Protein AF-A0AAD4YSM2-F1 (afdb_monomer)

Secondary structure (DSSP, 8-state):
-EEEEETTEEEEE----TT-BHHHHHS-TTTGGGS-HHHHHHHHHHHHHHHHTS-TT----GGGEEE-TTS-EEE-HHHHHHHHHHHHHHHTT-------

Foldseek 3Di:
DDWDDDPPDTDDDDDDQVQAFQCCQVVDPVNVVVCDPVLVVQQVVVVVVVVVVDDPPDDQDSNQWTAHPVRHTDGRVVVVVVVVVVVVVVVVVPDDDDDD

InterPro domains:
  IPR000719 Protein kinase domain [PS50011] (1-100)
  IPR001245 Serine-threonine/tyrosine-protein kinase, catalytic domain [PF07714] (2-93)
  IPR011009 Protein kinase-like domain superfamily [SSF56112] (2-99)

Structure (mmCIF, N/CA/C/O backbone):
data_AF-A0AAD4YSM2-F1
#
_entry.id   AF-A0AAD4YSM2-F1
#
loop_
_atom_site.group_PDB
_atom_site.id
_atom_site.type_symbol
_atom_site.label_atom_id
_atom_site.label_alt_id
_atom_site.label_comp_id
_atom_site.label_asym_id
_atom_site.label_entity_id
_atom_site.label_seq_id
_atom_site.pdbx_PDB_ins_code
_atom_site.Cartn_x
_atom_site.Cartn_y
_atom_site.Cartn_z
_atom_site.occupancy
_atom_site.B_iso_or_equiv
_atom_site.auth_seq_id
_atom_site.auth_comp_id
_atom_site.auth_asym_id
_atom_site.auth_atom_id
_atom_site.pdbx_PDB_model_num
ATOM 1 N N . MET A 1 1 ? -3.966 -1.184 19.422 1.00 55.00 1 MET A N 1
ATOM 2 C CA . MET A 1 1 ? -4.659 0.107 19.214 1.00 55.00 1 MET A CA 1
ATOM 3 C C . MET A 1 1 ? -4.732 0.827 20.542 1.00 55.00 1 MET A C 1
ATOM 5 O O . MET A 1 1 ? -5.006 0.181 21.544 1.00 55.00 1 MET A O 1
ATOM 9 N N . GLY A 1 2 ? -4.475 2.132 20.545 1.00 54.25 2 GLY A N 1
ATOM 10 C CA . GLY A 1 2 ? -4.647 2.988 21.715 1.00 54.25 2 GLY A CA 1
ATOM 11 C C . GLY A 1 2 ? -5.187 4.339 21.267 1.00 54.25 2 GLY A C 1
ATOM 12 O O . GLY A 1 2 ? -4.719 4.885 20.270 1.00 54.25 2 GLY A O 1
ATOM 13 N N . CYS A 1 3 ? -6.190 4.849 21.975 1.00 51.06 3 CYS A N 1
ATOM 14 C CA . CYS A 1 3 ? -6.741 6.184 21.768 1.00 51.06 3 CYS A CA 1
ATOM 15 C C . CYS A 1 3 ? -6.472 6.994 23.036 1.00 51.06 3 CYS A C 1
ATOM 17 O O . CYS A 1 3 ? -6.778 6.530 24.136 1.00 51.06 3 CYS A O 1
ATOM 19 N N . ARG A 1 4 ? -5.885 8.186 22.896 1.00 47.06 4 ARG A N 1
ATOM 20 C CA . ARG A 1 4 ? -5.786 9.160 23.987 1.00 47.06 4 ARG A CA 1
ATOM 21 C C . ARG A 1 4 ? -6.599 10.382 23.584 1.00 47.06 4 ARG A C 1
ATOM 23 O O . ARG A 1 4 ? -6.324 10.994 22.556 1.00 47.06 4 ARG A O 1
ATOM 30 N N . VAL A 1 5 ? -7.574 10.723 24.418 1.00 56.25 5 VAL A N 1
ATOM 31 C CA . VAL A 1 5 ? -8.370 11.944 24.297 1.00 56.25 5 VAL A CA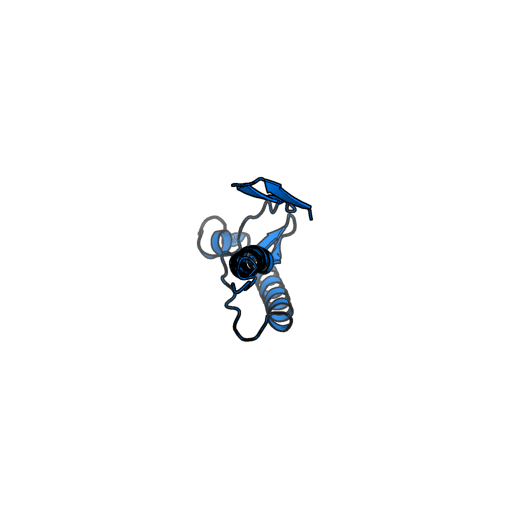 1
ATOM 32 C C . VAL A 1 5 ? -7.887 12.889 25.394 1.00 56.25 5 VAL A C 1
ATOM 34 O O . VAL A 1 5 ? -8.099 12.618 26.574 1.00 56.25 5 VAL A O 1
ATOM 37 N N . LYS A 1 6 ? -7.164 13.946 25.019 1.00 50.94 6 LYS A N 1
ATOM 38 C CA . LYS A 1 6 ? -6.988 15.141 25.860 1.00 50.94 6 LYS A CA 1
ATOM 39 C C . LYS A 1 6 ? -7.911 16.224 25.308 1.00 50.94 6 LYS A C 1
ATOM 41 O O . LYS A 1 6 ? -8.234 16.170 24.128 1.00 50.94 6 LYS A O 1
ATOM 46 N N . GLU A 1 7 ? -8.338 17.154 26.156 1.00 61.44 7 GLU A N 1
ATOM 47 C CA . GLU A 1 7 ? -9.498 18.043 25.953 1.00 61.44 7 GLU A CA 1
ATOM 48 C C . GLU A 1 7 ? -9.539 18.872 24.650 1.00 61.44 7 GLU A C 1
ATOM 50 O O . GLU A 1 7 ? -10.608 19.371 24.339 1.00 61.44 7 GLU A O 1
ATOM 55 N N . ASP A 1 8 ? -8.481 18.912 23.831 1.00 60.94 8 ASP A N 1
ATOM 56 C CA . ASP A 1 8 ? -8.510 19.487 22.470 1.00 60.94 8 ASP A CA 1
ATOM 57 C C . ASP A 1 8 ? -7.733 18.683 21.401 1.00 60.94 8 ASP A C 1
ATOM 59 O O . ASP A 1 8 ? -7.671 19.075 20.237 1.00 60.94 8 ASP A O 1
ATOM 63 N N . GLU A 1 9 ? -7.163 17.519 21.741 1.00 59.00 9 GLU A N 1
ATOM 64 C CA . GLU A 1 9 ? -6.363 16.719 20.805 1.00 59.00 9 GLU A CA 1
ATOM 65 C C . GLU A 1 9 ? -6.726 15.234 20.871 1.00 59.00 9 GLU A C 1
ATOM 67 O O . GLU A 1 9 ? -6.626 14.566 21.910 1.00 59.00 9 GLU A O 1
ATOM 72 N N . LYS A 1 10 ? -7.121 14.694 19.713 1.00 61.12 10 LYS A N 1
ATOM 73 C CA . LYS A 1 10 ? -7.365 13.265 19.515 1.00 61.12 10 LYS A CA 1
ATOM 74 C C . LYS A 1 10 ? -6.181 12.663 18.778 1.00 61.12 10 LYS A C 1
ATOM 76 O O . LYS A 1 10 ? -5.996 12.895 17.587 1.00 61.12 10 LYS A O 1
ATOM 81 N N . LEU A 1 11 ? -5.392 11.879 19.503 1.00 65.81 11 LEU A N 1
ATOM 82 C CA . LEU A 1 11 ? -4.251 11.152 18.956 1.00 65.81 11 LEU A CA 1
ATOM 83 C C . LEU A 1 11 ? -4.627 9.699 18.701 1.00 65.81 11 LEU A C 1
ATOM 85 O O . LEU A 1 11 ? -5.241 9.032 19.540 1.00 65.81 11 LEU A O 1
ATOM 89 N N . LEU A 1 12 ? -4.208 9.212 17.539 1.00 70.94 12 LEU A N 1
ATOM 90 C CA . LEU A 1 12 ? -4.563 7.904 17.035 1.00 70.94 12 LEU A CA 1
ATOM 91 C C . LEU A 1 12 ? -3.305 7.107 16.707 1.00 70.94 12 LEU A C 1
ATOM 93 O O . LEU A 1 12 ? -2.544 7.474 15.816 1.00 70.94 12 LEU A O 1
ATOM 97 N N . ILE A 1 13 ? -3.078 6.035 17.465 1.00 75.88 13 ILE A N 1
ATOM 98 C CA . ILE A 1 13 ? -1.848 5.245 17.376 1.00 75.88 13 ILE A CA 1
ATOM 99 C C . ILE A 1 13 ? -2.108 3.984 16.550 1.00 75.88 13 ILE A C 1
ATOM 101 O O . ILE A 1 13 ? -2.887 3.113 16.961 1.00 75.88 13 ILE A O 1
ATOM 105 N N . TYR A 1 14 ? -1.396 3.871 15.426 1.00 73.62 14 TYR A N 1
ATOM 106 C CA . TYR A 1 14 ? -1.407 2.705 14.545 1.00 73.62 14 TYR A CA 1
ATOM 107 C C . TYR A 1 14 ? -0.035 2.116 14.298 1.00 73.62 14 TYR A C 1
ATOM 109 O O . TYR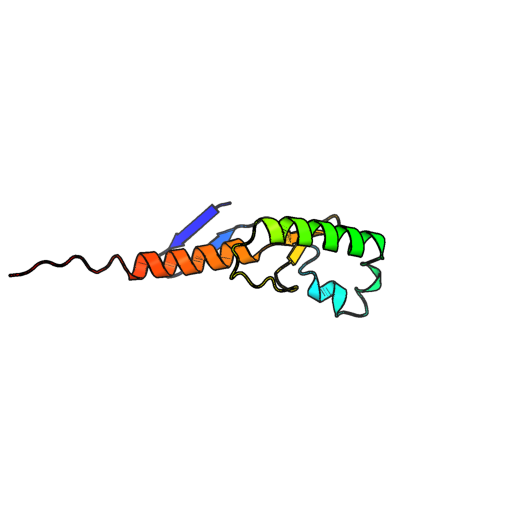 A 1 14 ? 0.995 2.760 14.477 1.00 73.62 14 TYR A O 1
ATOM 117 N N . GLU A 1 15 ? -0.078 0.871 13.835 1.00 80.19 15 GLU A N 1
ATOM 118 C CA . GLU A 1 15 ? 1.012 0.248 13.105 1.00 80.19 15 GLU A CA 1
ATOM 119 C C . GLU A 1 15 ? 1.451 1.153 11.952 1.00 80.19 15 GLU A C 1
ATOM 121 O O . GLU A 1 15 ? 0.627 1.651 11.178 1.00 80.19 15 GLU A O 1
ATOM 126 N N . PHE A 1 16 ? 2.757 1.368 11.870 1.00 83.12 16 PHE A N 1
ATOM 127 C CA . PHE A 1 16 ? 3.365 2.138 10.804 1.00 83.12 16 PHE A CA 1
ATOM 128 C C . PHE A 1 16 ? 3.312 1.354 9.488 1.00 83.12 16 PHE A C 1
ATOM 130 O O . PHE A 1 16 ? 3.651 0.177 9.454 1.00 83.12 16 PHE A O 1
ATOM 137 N N . MET A 1 17 ? 2.905 2.025 8.409 1.00 89.62 17 MET A N 1
ATOM 138 C CA . MET A 1 17 ? 2.796 1.448 7.065 1.00 89.62 17 MET A CA 1
ATOM 139 C C . MET A 1 17 ? 3.907 2.032 6.184 1.00 89.62 17 MET A C 1
ATOM 141 O O . MET A 1 17 ? 3.737 3.133 5.646 1.00 89.62 17 MET A O 1
ATOM 145 N N . PRO A 1 18 ? 5.061 1.353 6.044 1.00 90.00 18 PRO A N 1
ATOM 146 C CA . PRO A 1 18 ? 6.238 1.934 5.397 1.00 90.00 18 PRO A CA 1
ATOM 147 C C . PRO A 1 18 ? 6.039 2.172 3.901 1.00 90.00 18 PRO A C 1
ATOM 149 O O . PRO A 1 18 ? 6.604 3.117 3.350 1.00 90.00 18 PRO A O 1
ATOM 152 N N . ASN A 1 19 ? 5.194 1.369 3.248 1.00 91.38 19 ASN A N 1
ATOM 153 C CA . ASN A 1 19 ? 4.958 1.469 1.811 1.00 91.38 19 ASN A CA 1
ATOM 154 C C . ASN A 1 19 ? 3.903 2.519 1.434 1.00 91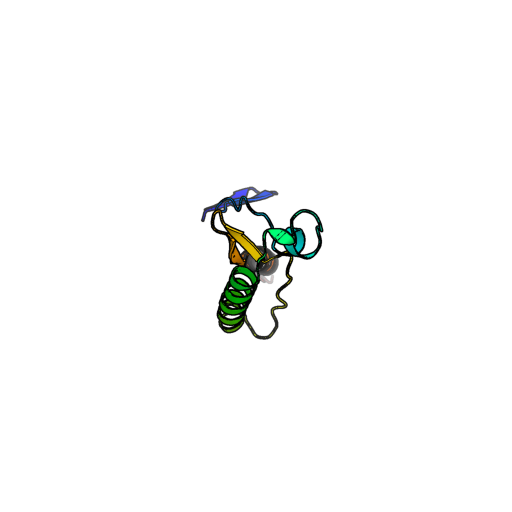.38 19 ASN A C 1
ATOM 156 O O . ASN A 1 19 ? 3.681 2.736 0.243 1.00 91.38 19 ASN A O 1
ATOM 160 N N . ARG A 1 20 ? 3.359 3.268 2.406 1.00 89.38 20 ARG A N 1
ATOM 161 C CA . ARG A 1 20 ? 2.387 4.360 2.197 1.00 89.38 20 ARG A CA 1
ATOM 162 C C . ARG A 1 20 ? 1.093 3.865 1.535 1.00 89.38 20 ARG A C 1
ATOM 164 O O . ARG A 1 20 ? 0.778 2.679 1.569 1.00 89.38 20 ARG A O 1
ATOM 171 N N . SER A 1 21 ? 0.295 4.786 1.010 1.00 91.50 21 SER A N 1
ATOM 172 C CA . SER A 1 21 ? -0.997 4.510 0.389 1.00 91.50 21 SER A CA 1
ATOM 173 C C . SER A 1 21 ? -0.868 3.980 -1.041 1.00 91.50 21 SER A C 1
ATOM 175 O O . SER A 1 21 ? 0.087 4.279 -1.757 1.00 91.50 21 SER A O 1
ATOM 177 N N . LEU A 1 22 ? -1.846 3.194 -1.482 1.00 90.94 22 LEU A N 1
ATOM 178 C CA . LEU A 1 22 ? -1.858 2.543 -2.792 1.00 90.94 22 LEU A CA 1
ATOM 179 C C . LEU A 1 22 ? -1.825 3.540 -3.963 1.00 90.94 22 LEU A C 1
ATOM 181 O O . LEU A 1 22 ? -1.233 3.261 -5.004 1.00 90.94 22 LEU A O 1
ATOM 185 N N . ASP A 1 23 ? -2.424 4.716 -3.798 1.00 91.81 23 ASP A N 1
ATOM 186 C CA . ASP A 1 23 ? -2.420 5.789 -4.797 1.00 91.81 23 ASP A CA 1
ATOM 187 C C . ASP A 1 23 ? -0.995 6.271 -5.122 1.00 91.81 23 ASP A C 1
ATOM 189 O O . ASP A 1 23 ? -0.677 6.487 -6.291 1.00 91.81 23 ASP A O 1
ATOM 193 N N . THR A 1 24 ? -0.102 6.315 -4.127 1.00 92.12 24 THR A N 1
ATOM 194 C CA . THR A 1 24 ? 1.312 6.667 -4.327 1.00 92.12 24 THR A CA 1
ATOM 195 C C . THR A 1 24 ? 2.051 5.677 -5.216 1.00 92.12 24 THR A C 1
ATOM 197 O O . THR A 1 24 ? 3.038 6.046 -5.832 1.00 92.12 24 THR A O 1
ATOM 200 N N . HIS A 1 25 ? 1.584 4.434 -5.311 1.00 92.06 25 HIS A N 1
ATOM 201 C CA . HIS A 1 25 ? 2.160 3.427 -6.203 1.00 92.06 25 HIS A CA 1
ATOM 202 C C . HIS A 1 25 ? 1.454 3.363 -7.554 1.00 92.06 25 HIS A C 1
ATOM 204 O O . HIS A 1 25 ? 2.034 2.937 -8.547 1.00 92.06 25 HIS A O 1
ATOM 210 N N . LEU A 1 26 ? 0.183 3.756 -7.618 1.00 89.69 26 LEU A N 1
ATOM 211 C CA . LEU A 1 26 ? -0.578 3.739 -8.864 1.00 89.69 26 LEU A CA 1
ATOM 212 C C . LEU A 1 26 ? -0.290 4.956 -9.743 1.00 89.69 26 LEU A C 1
ATOM 214 O O . LEU A 1 26 ? -0.252 4.810 -10.968 1.00 89.69 26 LEU A O 1
ATOM 218 N N . PHE A 1 27 ? -0.099 6.126 -9.131 1.00 90.06 27 PHE A N 1
ATOM 219 C CA . PHE A 1 27 ? 0.017 7.398 -9.843 1.00 90.06 27 PHE A CA 1
ATOM 220 C C . PHE A 1 27 ? 1.448 7.923 -9.963 1.00 90.06 27 PHE A C 1
ATOM 222 O O . PHE A 1 27 ? 1.690 8.753 -10.834 1.00 90.06 27 PHE A O 1
ATOM 229 N N . ASP A 1 28 ? 2.394 7.430 -9.160 1.00 92.06 28 ASP A N 1
ATOM 230 C CA . ASP A 1 28 ? 3.815 7.756 -9.315 1.00 92.06 28 ASP A CA 1
ATOM 231 C C . ASP A 1 28 ? 4.463 6.832 -10.365 1.00 92.06 28 ASP A C 1
ATOM 233 O O . ASP A 1 28 ? 4.570 5.622 -10.133 1.00 92.06 28 ASP A O 1
ATOM 237 N N . PRO A 1 29 ? 4.927 7.357 -11.516 1.00 90.69 29 PRO A N 1
ATOM 238 C CA . PRO A 1 29 ? 5.584 6.552 -12.541 1.00 90.69 29 PRO A CA 1
ATOM 239 C C . PRO A 1 29 ? 6.836 5.820 -12.047 1.00 90.69 29 PRO A C 1
ATOM 241 O O . PRO A 1 29 ? 7.133 4.747 -12.569 1.00 90.69 29 PRO A O 1
ATOM 244 N N . ALA A 1 30 ? 7.553 6.366 -11.058 1.00 93.38 30 ALA A N 1
ATOM 245 C CA . ALA A 1 30 ? 8.763 5.752 -10.517 1.00 93.38 30 ALA A CA 1
ATOM 246 C C . ALA A 1 30 ? 8.451 4.524 -9.649 1.00 93.38 30 ALA A C 1
ATOM 248 O O . ALA A 1 30 ? 9.230 3.574 -9.627 1.00 93.38 30 ALA A O 1
ATOM 249 N N . ARG A 1 31 ? 7.294 4.522 -8.978 1.00 89.44 31 ARG A N 1
ATOM 250 C CA . ARG A 1 31 ? 6.874 3.460 -8.044 1.00 89.44 31 ARG A CA 1
ATOM 251 C C . ARG A 1 31 ? 5.908 2.464 -8.670 1.00 89.44 31 ARG A C 1
ATOM 253 O O . ARG A 1 31 ? 5.803 1.326 -8.229 1.00 89.44 31 ARG A O 1
ATOM 260 N N . ARG A 1 32 ? 5.244 2.839 -9.764 1.00 88.56 32 ARG A N 1
ATOM 261 C CA . ARG A 1 32 ? 4.345 1.964 -10.532 1.00 88.56 32 ARG A CA 1
ATOM 262 C C . ARG A 1 32 ? 4.933 0.595 -10.916 1.00 88.56 32 ARG A C 1
ATOM 264 O O . ARG A 1 32 ? 4.149 -0.361 -10.914 1.00 88.56 32 ARG A O 1
ATOM 271 N N 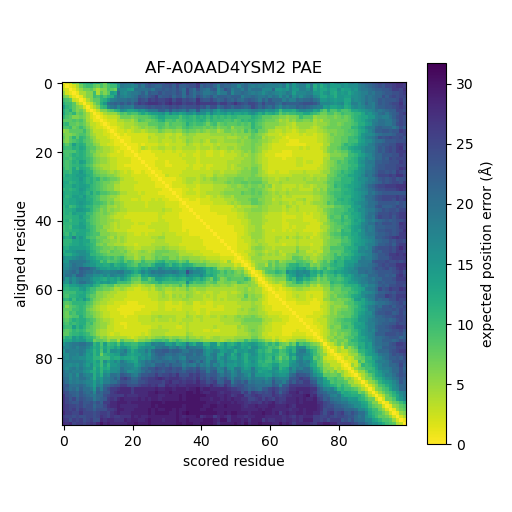. PRO A 1 33 ? 6.241 0.453 -11.223 1.00 90.44 33 PRO A N 1
ATOM 272 C CA . PRO A 1 33 ? 6.868 -0.848 -11.462 1.00 90.44 33 PRO A CA 1
ATOM 273 C C . PRO A 1 33 ? 6.901 -1.769 -10.232 1.00 90.44 33 PRO A C 1
ATOM 275 O O . PRO A 1 33 ? 6.950 -2.983 -10.399 1.00 90.44 33 PRO A O 1
ATOM 278 N N . GLU A 1 34 ? 6.823 -1.229 -9.010 1.00 89.19 34 GLU A N 1
ATOM 279 C CA . GLU A 1 34 ? 6.750 -2.016 -7.767 1.00 89.19 34 GLU A CA 1
ATOM 280 C C . GLU A 1 34 ? 5.417 -2.778 -7.649 1.00 89.19 34 GLU A C 1
ATOM 282 O O . GLU A 1 34 ? 5.315 -3.762 -6.914 1.00 89.19 34 GLU A O 1
ATOM 287 N N . LEU A 1 35 ? 4.391 -2.356 -8.394 1.00 89.56 35 LEU A N 1
ATOM 288 C CA . LEU A 1 35 ? 3.112 -3.047 -8.525 1.00 89.56 35 LEU A CA 1
ATOM 289 C C . LEU A 1 35 ? 3.090 -3.899 -9.794 1.00 89.56 35 LEU A C 1
ATOM 291 O O . LEU A 1 35 ? 2.447 -3.537 -10.791 1.00 89.56 35 LEU A O 1
ATOM 295 N N . ASP A 1 36 ? 3.750 -5.053 -9.740 1.00 90.25 36 ASP A N 1
ATOM 296 C CA . ASP A 1 36 ? 3.566 -6.096 -10.745 1.00 90.25 36 ASP A CA 1
ATOM 297 C C . ASP A 1 36 ? 2.112 -6.609 -10.772 1.00 90.25 36 ASP A C 1
ATOM 299 O O . ASP A 1 36 ? 1.274 -6.297 -9.915 1.00 90.25 36 ASP A O 1
ATOM 303 N N . TRP A 1 37 ? 1.780 -7.387 -11.800 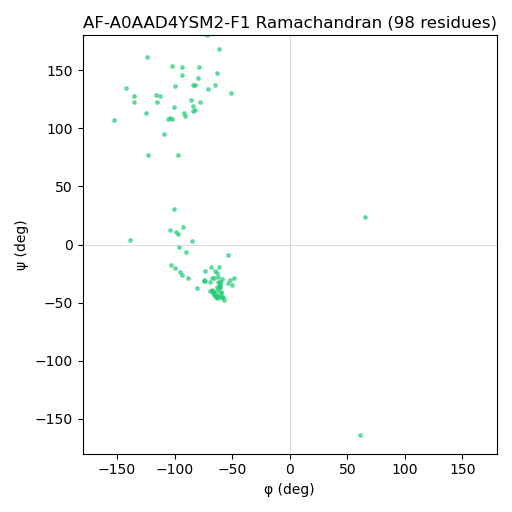1.00 91.69 37 TRP A N 1
ATOM 304 C CA . TRP A 1 37 ? 0.423 -7.898 -11.968 1.00 91.69 37 TRP A CA 1
ATOM 305 C C . TRP A 1 37 ? -0.033 -8.803 -10.814 1.00 91.69 37 TRP A C 1
ATOM 307 O O . TRP A 1 37 ? -1.189 -8.721 -10.400 1.00 91.69 37 TRP A O 1
ATOM 317 N N . GLY A 1 38 ? 0.864 -9.622 -10.258 1.00 92.94 38 GLY A N 1
ATOM 318 C CA . GLY A 1 38 ? 0.547 -10.505 -9.135 1.00 92.94 38 GLY A CA 1
ATOM 319 C C . GLY A 1 38 ? 0.170 -9.715 -7.883 1.00 92.94 38 GLY A C 1
ATOM 320 O O . GLY A 1 38 ? -0.852 -9.990 -7.254 1.00 92.94 38 GLY A O 1
ATOM 321 N N . ARG A 1 39 ? 0.930 -8.661 -7.571 1.00 90.38 39 ARG A N 1
ATOM 322 C CA . ARG A 1 39 ? 0.636 -7.728 -6.475 1.00 90.38 39 ARG A CA 1
ATOM 323 C C . ARG A 1 39 ? -0.683 -7.003 -6.695 1.00 90.38 39 ARG A C 1
ATOM 325 O O . ARG A 1 39 ? -1.497 -6.947 -5.779 1.00 90.38 39 ARG A O 1
ATOM 332 N N . ARG A 1 40 ? -0.944 -6.507 -7.909 1.00 91.69 40 ARG A N 1
ATOM 333 C CA . ARG A 1 40 ? -2.232 -5.871 -8.250 1.00 91.69 40 ARG A CA 1
ATOM 334 C C . ARG A 1 40 ? -3.402 -6.823 -8.037 1.00 91.69 40 ARG A C 1
ATOM 336 O O . ARG A 1 40 ? -4.400 -6.428 -7.443 1.00 91.69 40 ARG A O 1
ATOM 343 N N . PHE A 1 41 ? -3.271 -8.068 -8.485 1.00 91.62 41 PHE A N 1
ATOM 344 C CA . PHE A 1 41 ? -4.307 -9.078 -8.313 1.00 91.62 41 PHE A CA 1
ATOM 345 C C . PHE A 1 41 ? -4.564 -9.379 -6.834 1.00 91.62 41 PHE A C 1
ATOM 347 O O . PHE A 1 41 ? -5.714 -9.347 -6.398 1.00 91.62 41 PHE A O 1
ATOM 354 N N . ASN A 1 42 ? -3.504 -9.568 -6.043 1.00 89.81 42 ASN A N 1
ATOM 355 C CA . ASN A 1 42 ? -3.626 -9.734 -4.596 1.00 89.81 42 ASN A CA 1
ATOM 356 C C . ASN A 1 42 ? -4.345 -8.536 -3.971 1.00 89.81 42 ASN A C 1
ATOM 358 O O . ASN A 1 42 ? -5.301 -8.721 -3.220 1.00 89.81 42 ASN A O 1
ATOM 362 N N . ILE A 1 43 ? -3.950 -7.311 -4.327 1.00 88.81 43 ILE A N 1
ATOM 363 C CA . ILE A 1 43 ? -4.578 -6.095 -3.808 1.00 88.81 43 ILE A CA 1
ATOM 364 C C . ILE A 1 43 ? -6.079 -6.070 -4.115 1.00 88.81 43 ILE A C 1
ATOM 366 O O . ILE A 1 43 ? -6.878 -5.815 -3.217 1.00 88.81 43 ILE A O 1
ATOM 370 N N . ILE A 1 44 ? -6.475 -6.405 -5.345 1.00 89.81 44 ILE A N 1
ATOM 371 C CA . ILE A 1 44 ? -7.885 -6.496 -5.745 1.00 89.81 44 ILE A CA 1
ATOM 372 C C . ILE A 1 44 ? -8.632 -7.533 -4.897 1.00 89.81 44 ILE A C 1
ATOM 374 O O . ILE A 1 44 ? -9.725 -7.243 -4.414 1.00 89.81 44 ILE A O 1
ATOM 378 N N . GLN A 1 45 ? -8.053 -8.716 -4.671 1.00 89.00 45 GLN A N 1
ATOM 379 C CA . GLN A 1 45 ? -8.686 -9.753 -3.850 1.00 89.00 45 GLN A CA 1
ATOM 380 C C . GLN A 1 45 ? -8.894 -9.303 -2.401 1.00 89.00 45 GLN A C 1
ATOM 382 O O . GLN A 1 45 ? -9.970 -9.509 -1.838 1.00 89.00 45 GLN A O 1
ATOM 387 N N . TRP A 1 46 ? -7.889 -8.673 -1.795 1.00 84.25 46 TRP A N 1
ATOM 388 C CA . TRP A 1 46 ? -7.987 -8.145 -0.434 1.00 84.25 46 TRP A CA 1
ATOM 389 C C . TRP A 1 46 ? -9.004 -7.008 -0.325 1.00 84.25 46 TRP A C 1
ATOM 391 O O . TRP A 1 46 ? -9.795 -6.994 0.616 1.00 84.25 46 TRP A O 1
ATOM 401 N N . VAL A 1 47 ? -9.037 -6.092 -1.297 1.00 84.19 47 VAL A N 1
ATOM 402 C CA . VAL A 1 47 ? -10.023 -5.004 -1.343 1.00 84.19 47 VAL A CA 1
ATOM 403 C C . VAL A 1 47 ? -11.435 -5.555 -1.508 1.00 84.19 47 VAL A C 1
ATOM 405 O O . VAL A 1 47 ? -12.321 -5.152 -0.765 1.00 84.19 47 V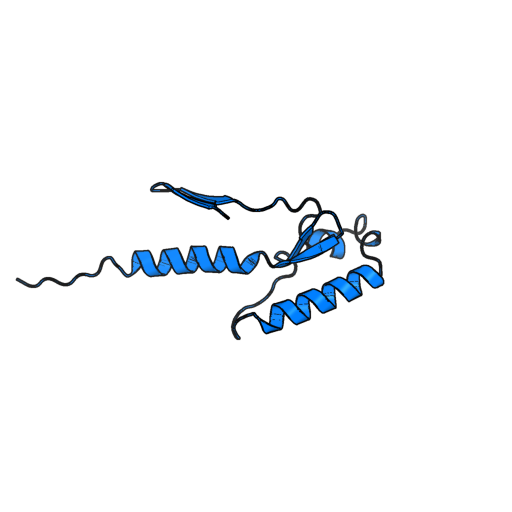AL A O 1
ATOM 408 N N . ALA A 1 48 ? -11.651 -6.516 -2.409 1.00 84.94 48 ALA A N 1
ATOM 409 C CA . ALA A 1 48 ? -12.955 -7.153 -2.593 1.00 84.94 48 ALA A CA 1
ATOM 410 C C . ALA A 1 48 ? -13.445 -7.840 -1.308 1.00 84.94 48 ALA A C 1
ATOM 412 O O . ALA A 1 48 ? -14.613 -7.715 -0.943 1.00 84.94 48 ALA A O 1
ATOM 413 N N . ARG A 1 49 ? -12.541 -8.510 -0.578 1.00 82.19 49 ARG A N 1
ATOM 414 C CA . ARG A 1 49 ? -12.847 -9.065 0.749 1.00 82.19 49 ARG A CA 1
ATOM 415 C C . ARG A 1 49 ? -13.176 -7.964 1.752 1.00 82.19 49 ARG A C 1
ATOM 417 O O . ARG A 1 49 ? -14.151 -8.097 2.471 1.00 82.19 49 ARG A O 1
ATOM 424 N N . GLY A 1 50 ? -12.407 -6.878 1.788 1.00 75.88 50 GLY A N 1
ATOM 425 C CA . GLY A 1 50 ? -12.654 -5.742 2.680 1.00 75.88 50 GLY A CA 1
ATOM 426 C C . GLY A 1 50 ? -13.979 -5.023 2.406 1.00 75.88 50 GLY A C 1
ATOM 427 O O . GLY A 1 50 ? -14.666 -4.644 3.350 1.00 75.88 50 GLY A O 1
ATOM 428 N N . LEU A 1 51 ? -14.374 -4.903 1.134 1.00 77.25 51 LEU A N 1
ATOM 429 C CA . LEU A 1 51 ? -15.666 -4.351 0.709 1.00 77.25 51 LEU A CA 1
ATOM 430 C C . LEU A 1 51 ? -16.855 -5.175 1.215 1.00 77.25 51 LEU A C 1
ATOM 432 O O . LEU A 1 51 ? -17.884 -4.592 1.532 1.00 77.25 51 LEU A O 1
ATOM 436 N N . LEU A 1 52 ? -16.717 -6.498 1.363 1.00 74.19 52 LEU A N 1
ATOM 437 C CA . LEU A 1 52 ? -17.765 -7.342 1.953 1.00 74.19 52 LEU A CA 1
ATOM 438 C C . LEU A 1 52 ? -18.079 -6.964 3.413 1.00 74.19 52 LEU A C 1
ATOM 440 O O . LEU A 1 52 ? -19.199 -7.166 3.871 1.00 74.19 52 LEU A O 1
ATOM 444 N N . TYR A 1 53 ? -17.097 -6.418 4.135 1.00 66.75 53 TYR A N 1
ATOM 445 C CA . TYR A 1 53 ? -17.232 -6.001 5.534 1.00 66.75 53 TYR A CA 1
ATOM 446 C C . TYR A 1 53 ? -17.550 -4.505 5.697 1.00 66.75 53 TYR A C 1
ATOM 448 O O . TYR A 1 53 ? -17.715 -4.035 6.823 1.00 66.75 53 TYR A O 1
ATOM 456 N N . LEU A 1 54 ? -17.625 -3.744 4.600 1.00 68.62 54 LEU A N 1
ATOM 457 C CA . LEU A 1 54 ? -17.995 -2.329 4.612 1.00 68.62 54 LEU A CA 1
ATOM 458 C C . LEU A 1 54 ? -19.526 -2.180 4.614 1.00 68.62 54 LEU A C 1
ATOM 460 O O . LEU A 1 54 ? -20.237 -2.876 3.892 1.00 68.62 54 LEU A O 1
ATOM 464 N N . HIS A 1 55 ? -20.044 -1.252 5.425 1.00 70.31 55 HIS A N 1
ATOM 465 C CA . HIS A 1 55 ? -21.462 -0.878 5.384 1.00 70.31 55 HIS A CA 1
ATOM 466 C C . HIS A 1 55 ? -21.810 -0.257 4.024 1.00 70.31 55 HIS A C 1
ATOM 468 O O . HIS A 1 55 ? -20.983 0.444 3.443 1.00 70.31 55 HIS A O 1
ATOM 474 N N . HIS A 1 56 ? -23.046 -0.474 3.562 1.00 57.59 56 HIS A N 1
ATOM 475 C CA . HIS A 1 56 ? -23.547 -0.148 2.217 1.00 57.59 56 HIS A CA 1
ATOM 476 C C . HIS A 1 56 ? -23.237 1.281 1.720 1.00 57.59 56 HIS A C 1
ATOM 478 O O . HIS A 1 56 ? -23.035 1.473 0.526 1.00 57.59 56 HIS A O 1
ATOM 484 N N . ASP A 1 57 ? -23.112 2.255 2.626 1.00 59.34 57 ASP A N 1
ATOM 485 C CA . ASP A 1 57 ? -22.865 3.668 2.299 1.00 59.34 57 ASP A CA 1
ATOM 486 C C . ASP A 1 57 ? -21.385 4.094 2.388 1.00 59.34 57 ASP A C 1
ATOM 488 O O . ASP A 1 57 ? -21.057 5.282 2.333 1.00 59.34 57 ASP A O 1
ATOM 492 N N . SER A 1 58 ? -20.465 3.142 2.558 1.00 63.09 58 SER A N 1
ATOM 493 C CA . SER A 1 58 ? -19.041 3.439 2.745 1.00 63.09 58 SER A CA 1
ATOM 494 C C . SER A 1 58 ? -18.301 3.470 1.407 1.00 63.09 58 SER A C 1
ATOM 496 O O . SER A 1 58 ? -18.068 2.438 0.780 1.00 63.09 58 SER A O 1
ATOM 498 N N . TYR A 1 59 ? -17.870 4.657 0.985 1.00 68.44 59 TYR A N 1
ATOM 499 C CA . TYR A 1 59 ? -17.018 4.830 -0.192 1.00 68.44 59 TYR A CA 1
ATOM 500 C C . TYR A 1 59 ? -15.550 4.566 0.159 1.00 68.44 59 TYR A C 1
ATOM 502 O O . TYR A 1 59 ? -14.948 5.321 0.921 1.00 68.44 59 TYR A O 1
ATOM 510 N N . LEU A 1 60 ? -14.949 3.526 -0.425 1.00 74.50 60 LEU A N 1
ATOM 511 C CA . LEU A 1 60 ? -13.524 3.234 -0.252 1.00 74.50 60 LEU A CA 1
ATOM 512 C C . LEU A 1 60 ? -12.681 4.059 -1.235 1.00 74.50 60 LEU A C 1
ATOM 514 O O . LEU A 1 60 ? -12.803 3.898 -2.451 1.00 74.50 60 LEU A O 1
ATOM 518 N N . LYS A 1 61 ? -11.785 4.912 -0.724 1.00 81.06 61 LYS A N 1
ATOM 519 C CA . LYS A 1 61 ? -10.799 5.618 -1.559 1.00 81.06 61 LYS A CA 1
ATOM 520 C C . LYS A 1 61 ? -9.480 4.856 -1.620 1.00 81.06 61 LYS A C 1
ATOM 522 O O . LYS A 1 61 ? -9.023 4.284 -0.635 1.00 81.06 61 LYS A O 1
ATOM 527 N N . VAL A 1 62 ? -8.817 4.937 -2.770 1.00 83.12 62 VAL A N 1
ATOM 528 C CA . VAL A 1 62 ? -7.497 4.329 -3.010 1.00 83.12 62 VAL A CA 1
ATOM 529 C C . VAL A 1 62 ? -6.421 4.889 -2.068 1.00 83.12 62 VAL A C 1
ATOM 531 O O . VAL A 1 62 ? -5.564 4.143 -1.606 1.00 83.12 62 VAL A O 1
ATOM 534 N N . SER A 1 63 ? -6.507 6.177 -1.718 1.00 83.00 63 SER A N 1
ATOM 535 C CA . SER A 1 63 ? -5.635 6.831 -0.730 1.00 83.00 63 SER A CA 1
ATOM 536 C C . SER A 1 63 ? -5.750 6.232 0.676 1.00 83.00 63 SER A C 1
ATOM 538 O O . SER A 1 63 ? -4.862 6.407 1.502 1.00 83.00 63 SER A O 1
ATOM 540 N N . ASN A 1 64 ? -6.842 5.512 0.942 1.00 84.06 64 ASN A N 1
ATOM 541 C CA . ASN A 1 64 ? -7.179 4.963 2.252 1.00 84.06 64 ASN A CA 1
ATOM 542 C C . ASN A 1 64 ? -6.915 3.451 2.324 1.00 84.06 64 ASN A C 1
ATOM 544 O O . ASN A 1 64 ? -7.335 2.766 3.259 1.00 84.06 64 ASN A O 1
ATOM 548 N N . ILE A 1 65 ? -6.199 2.932 1.326 1.00 88.81 65 ILE A N 1
ATOM 549 C CA . ILE A 1 65 ? -5.587 1.610 1.330 1.00 88.81 65 ILE A CA 1
ATOM 550 C C . ILE A 1 65 ? -4.094 1.826 1.563 1.00 88.81 65 ILE A C 1
ATOM 552 O O . ILE A 1 65 ? -3.400 2.330 0.683 1.00 88.81 65 ILE A O 1
ATOM 556 N N . LEU A 1 66 ? -3.604 1.466 2.745 1.00 90.81 66 LEU A N 1
ATOM 557 C CA . LEU A 1 66 ? -2.189 1.523 3.106 1.00 90.81 66 LEU A CA 1
ATOM 558 C C . LEU A 1 66 ? -1.512 0.182 2.831 1.00 90.81 66 LEU A C 1
ATOM 560 O O . LEU A 1 66 ? -2.170 -0.855 2.861 1.00 90.81 66 LEU A O 1
ATOM 564 N N . LEU A 1 67 ? -0.211 0.203 2.566 1.00 90.81 67 LEU A N 1
ATOM 565 C CA . LEU A 1 67 ? 0.581 -0.985 2.266 1.00 90.81 67 LEU A CA 1
ATOM 566 C C . LEU A 1 67 ? 1.584 -1.256 3.395 1.00 90.81 67 LEU A C 1
ATOM 568 O O . LEU A 1 67 ? 2.351 -0.367 3.784 1.00 90.81 67 LEU A O 1
ATOM 572 N N . ASP A 1 68 ? 1.570 -2.489 3.904 1.00 90.19 68 ASP A N 1
ATOM 573 C CA . ASP A 1 68 ? 2.542 -2.978 4.888 1.00 90.19 68 ASP A CA 1
ATOM 574 C C . ASP A 1 68 ? 3.925 -3.206 4.251 1.00 90.19 68 ASP A C 1
ATOM 576 O O . ASP A 1 68 ? 4.104 -3.010 3.049 1.00 90.19 68 ASP A O 1
ATOM 580 N N . GLU A 1 69 ? 4.904 -3.652 5.040 1.00 89.69 69 GLU A N 1
ATOM 581 C CA . GLU A 1 69 ? 6.270 -3.992 4.594 1.00 89.69 69 GLU A CA 1
ATOM 582 C C . GLU A 1 69 ? 6.322 -4.964 3.404 1.00 89.69 69 GLU A C 1
ATOM 584 O O . GLU A 1 69 ? 7.215 -4.870 2.563 1.00 89.69 69 GLU A O 1
ATOM 589 N N . ASN A 1 70 ? 5.338 -5.856 3.295 1.00 89.19 70 ASN A N 1
ATOM 590 C CA . ASN A 1 70 ? 5.257 -6.912 2.290 1.00 89.19 70 ASN A CA 1
ATOM 591 C C . ASN A 1 70 ? 4.351 -6.546 1.100 1.00 89.19 70 ASN A C 1
ATOM 593 O O . ASN A 1 70 ? 4.051 -7.411 0.277 1.00 89.19 70 ASN A O 1
ATOM 597 N N . MET A 1 71 ? 3.927 -5.281 0.982 1.00 88.25 71 MET A N 1
ATOM 598 C CA . MET A 1 71 ? 2.990 -4.791 -0.041 1.00 88.25 71 MET A CA 1
ATOM 599 C C . MET A 1 71 ? 1.575 -5.386 0.067 1.00 88.25 71 MET A C 1
ATOM 601 O O . MET A 1 71 ? 0.825 -5.392 -0.915 1.00 88.25 71 MET A O 1
ATOM 605 N N . ASN A 1 72 ? 1.172 -5.854 1.249 1.00 88.12 72 ASN A N 1
ATOM 606 C CA . ASN A 1 72 ? -0.210 -6.251 1.496 1.00 88.12 72 ASN A CA 1
ATOM 607 C C . ASN A 1 72 ? -1.068 -5.022 1.828 1.00 88.12 72 ASN A C 1
ATOM 609 O O . ASN A 1 72 ? -0.646 -4.167 2.612 1.00 88.12 72 ASN A O 1
ATOM 613 N N . PRO A 1 73 ? -2.287 -4.920 1.270 1.00 88.50 73 PRO A N 1
ATOM 614 C CA . PRO A 1 73 ? -3.170 -3.788 1.524 1.00 88.50 73 PRO A CA 1
ATOM 615 C C . PRO A 1 73 ? -3.904 -3.890 2.866 1.00 88.50 73 PRO A C 1
ATOM 617 O O . PRO A 1 73 ? -4.397 -4.950 3.256 1.00 88.50 73 PRO A O 1
ATOM 620 N N . LYS A 1 74 ? -4.080 -2.741 3.520 1.00 86.69 74 LYS A N 1
ATOM 621 C CA . LYS A 1 74 ? -4.856 -2.558 4.748 1.00 86.69 74 LYS A CA 1
ATOM 622 C C . LYS A 1 74 ? -5.730 -1.312 4.629 1.00 86.69 74 LYS A C 1
ATOM 624 O O . LYS A 1 74 ? -5.245 -0.233 4.302 1.00 86.69 74 LYS A O 1
ATOM 629 N N . ILE A 1 75 ? -7.027 -1.450 4.893 1.00 82.19 75 ILE A N 1
ATOM 630 C CA . ILE A 1 75 ? -7.973 -0.327 4.827 1.00 82.19 75 ILE A CA 1
ATOM 631 C C . ILE A 1 75 ? -7.825 0.528 6.095 1.00 82.19 75 ILE A C 1
ATOM 633 O O . ILE A 1 75 ? -7.986 0.013 7.201 1.00 82.19 75 ILE A O 1
ATOM 637 N N . SER A 1 76 ? -7.530 1.823 5.949 1.00 77.25 76 SER A N 1
ATOM 638 C CA . SER A 1 76 ? -7.325 2.756 7.072 1.00 77.25 76 SER A CA 1
ATOM 639 C C . SER A 1 76 ? -8.573 3.557 7.464 1.00 77.25 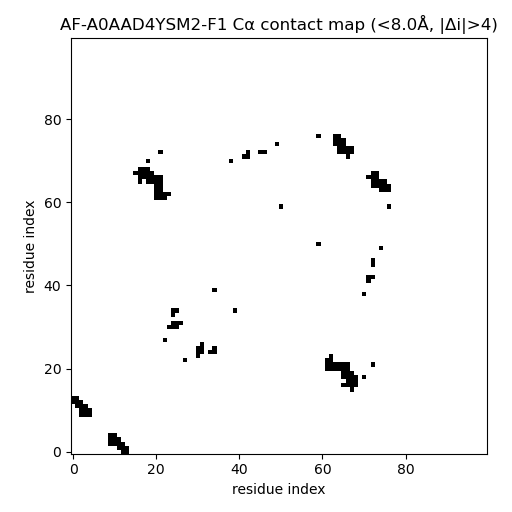76 SER A C 1
ATOM 641 O O . SER A 1 76 ? -8.681 4.014 8.602 1.00 77.25 76 SER A O 1
ATOM 643 N N . ASP A 1 77 ? -9.526 3.726 6.545 1.00 67.00 77 ASP A N 1
ATOM 644 C CA . ASP A 1 77 ? -10.652 4.667 6.684 1.00 67.00 77 ASP A CA 1
ATOM 645 C C . ASP A 1 77 ? -11.653 4.354 7.787 1.00 67.00 77 ASP A C 1
ATOM 647 O O . ASP A 1 77 ? -12.254 5.267 8.359 1.00 67.00 77 ASP A O 1
ATOM 651 N N . PHE A 1 78 ? -11.816 3.075 8.117 1.00 59.50 78 PHE A N 1
ATOM 652 C CA . PHE A 1 78 ? -12.753 2.640 9.149 1.00 59.50 78 PHE A CA 1
ATOM 653 C C . PHE A 1 78 ? -12.540 3.359 10.478 1.00 59.50 78 PHE A C 1
ATOM 655 O O . PHE A 1 78 ? -13.489 3.634 11.210 1.00 59.50 78 PHE A O 1
ATOM 662 N N . LEU A 1 79 ? -11.293 3.692 10.794 1.00 54.19 79 LEU A N 1
ATOM 663 C CA . LEU A 1 79 ? -10.980 4.263 12.088 1.00 54.19 79 LEU A CA 1
ATOM 664 C C . LEU A 1 79 ? -11.106 5.788 12.132 1.00 54.19 79 LEU A C 1
ATOM 666 O O . LEU A 1 79 ? -11.439 6.329 13.186 1.00 54.19 79 LEU A O 1
ATOM 670 N N . LEU A 1 80 ? -10.901 6.483 11.008 1.00 57.69 80 LEU A N 1
ATOM 671 C CA . LEU A 1 80 ? -11.242 7.905 10.898 1.00 57.69 80 LEU A CA 1
ATOM 672 C C . LEU A 1 80 ? -12.759 8.093 11.009 1.00 57.69 80 LEU A C 1
ATOM 674 O O . LEU A 1 80 ? -13.212 8.947 11.769 1.00 57.69 80 LEU A O 1
ATOM 678 N N . ALA A 1 81 ? -13.539 7.242 10.335 1.00 57.84 81 ALA A N 1
ATOM 679 C CA . ALA A 1 81 ? -14.996 7.245 10.440 1.00 57.84 81 ALA A CA 1
ATOM 680 C C . ALA A 1 81 ? -15.475 7.002 11.884 1.00 57.84 81 ALA A C 1
ATOM 682 O O . ALA A 1 81 ? -16.353 7.719 12.364 1.00 57.84 81 ALA A O 1
ATOM 683 N N . LEU A 1 82 ? -14.847 6.070 12.614 1.00 54.06 82 LEU A N 1
ATOM 684 C CA . LEU A 1 82 ? -15.158 5.801 14.024 1.00 54.06 82 LEU A CA 1
ATOM 685 C C . LEU A 1 82 ? -14.875 7.006 14.937 1.00 54.06 82 LEU A C 1
ATOM 687 O O . LEU A 1 82 ? -15.662 7.300 15.835 1.00 54.06 82 LEU A O 1
ATOM 691 N N . ILE A 1 83 ? -13.777 7.734 14.711 1.00 56.38 83 ILE A N 1
ATOM 692 C CA . ILE A 1 83 ? -13.445 8.935 15.498 1.00 56.38 83 ILE A CA 1
ATOM 693 C C . ILE A 1 83 ? -14.447 10.059 15.237 1.00 56.38 83 ILE A C 1
ATOM 695 O O . ILE A 1 83 ? -14.850 10.744 16.183 1.00 56.38 83 ILE A O 1
ATOM 699 N N . VAL A 1 84 ? -14.873 10.223 13.981 1.00 55.97 84 VAL A N 1
ATOM 700 C CA . VAL A 1 84 ? -15.874 11.221 13.582 1.00 55.97 84 VAL A CA 1
ATOM 701 C C . VAL A 1 84 ? -17.271 10.861 14.118 1.00 55.97 84 VAL A C 1
ATOM 703 O O . VAL A 1 84 ? -17.982 11.725 14.634 1.00 55.97 84 VAL A O 1
ATOM 706 N N . GLN A 1 85 ? -17.671 9.588 14.107 1.00 53.00 85 GLN A N 1
ATOM 707 C CA . GLN A 1 85 ? -18.920 9.161 14.755 1.00 53.00 85 GLN A CA 1
ATOM 708 C C . GLN A 1 85 ? -18.864 9.310 16.280 1.00 53.00 85 GLN A C 1
ATOM 710 O O . GLN A 1 85 ? -19.818 9.797 16.886 1.00 53.00 85 GLN A O 1
ATOM 715 N N . GLY A 1 86 ? -17.729 8.983 16.903 1.00 53.56 86 GLY A N 1
ATOM 716 C CA . GLY A 1 86 ? -17.503 9.220 18.328 1.00 53.56 86 GLY A CA 1
ATOM 717 C C . GLY A 1 86 ? -17.581 10.703 18.712 1.00 53.56 86 GLY A C 1
ATOM 718 O O . GLY A 1 86 ? -18.061 11.022 19.797 1.00 53.56 86 GLY A O 1
ATOM 719 N N . THR A 1 87 ? -17.177 11.633 17.830 1.00 50.38 87 THR A N 1
ATOM 720 C CA . THR A 1 87 ? -17.441 13.075 18.027 1.00 50.38 87 THR A CA 1
ATOM 721 C C . THR A 1 87 ? -18.921 13.430 17.946 1.00 50.38 87 THR A C 1
ATOM 723 O O . THR A 1 87 ? -19.376 14.210 18.774 1.00 50.38 87 THR A O 1
ATOM 726 N N . GLN A 1 88 ? -19.677 12.857 17.003 1.00 46.94 88 GLN A N 1
ATOM 727 C CA . GLN A 1 88 ? -21.106 13.159 16.833 1.00 46.94 88 GLN A CA 1
ATOM 728 C C . GLN A 1 88 ? -21.972 12.621 17.982 1.00 46.94 88 GLN A C 1
ATOM 730 O O . GLN A 1 88 ? -22.968 13.238 18.356 1.00 46.94 88 GLN A O 1
ATOM 735 N N . HIS A 1 89 ? -21.589 11.490 18.579 1.00 41.38 89 HIS A N 1
ATOM 736 C CA . HIS A 1 89 ? -22.292 10.954 19.747 1.00 41.38 89 HIS A CA 1
ATOM 737 C C . HIS A 1 89 ? -21.990 11.732 21.036 1.00 41.38 89 HIS A C 1
ATOM 739 O O . HIS A 1 89 ? -22.877 11.862 21.875 1.00 41.38 89 HIS A O 1
ATOM 745 N N . LEU A 1 90 ? -20.784 12.300 21.177 1.00 41.12 90 LEU A N 1
ATOM 746 C CA . LEU A 1 90 ? -20.432 13.158 22.316 1.00 41.12 90 LEU A CA 1
ATOM 747 C C . LEU A 1 90 ? -21.065 14.556 22.226 1.00 41.12 90 LEU A C 1
ATOM 749 O O . LEU A 1 90 ? -21.404 15.126 23.262 1.00 41.12 90 LEU A O 1
ATOM 753 N N . THR A 1 91 ? -21.292 15.095 21.021 1.00 37.53 91 THR A N 1
ATOM 754 C CA . THR A 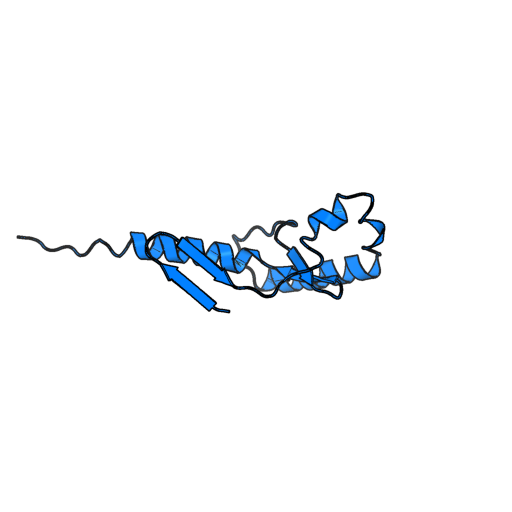1 91 ? -22.033 16.359 20.849 1.00 37.53 91 THR A CA 1
ATOM 755 C C . THR A 1 91 ? -23.538 16.216 21.090 1.00 37.53 91 THR A C 1
ATOM 757 O O . THR A 1 91 ? -24.177 17.195 21.466 1.00 37.53 91 THR A O 1
ATOM 760 N N . ASN A 1 92 ? -24.113 15.014 20.963 1.00 35.78 92 ASN A N 1
ATOM 761 C CA . ASN A 1 92 ? -25.531 14.767 21.262 1.00 35.78 92 ASN A CA 1
ATOM 762 C C . ASN A 1 92 ? -25.828 14.362 22.720 1.00 35.78 92 ASN A C 1
ATOM 764 O O . ASN A 1 92 ? -26.995 14.320 23.103 1.00 35.78 92 ASN A O 1
ATOM 768 N N . THR A 1 93 ? -24.821 14.132 23.570 1.00 35.62 93 THR A N 1
ATOM 769 C CA . THR A 1 93 ? -25.028 13.856 25.009 1.00 35.62 93 THR A CA 1
ATOM 770 C C . THR A 1 93 ? -24.978 15.092 25.918 1.00 35.62 93 THR A C 1
ATOM 772 O O . THR A 1 93 ? -24.933 14.944 27.135 1.00 35.62 93 THR A O 1
ATOM 775 N N . GLN A 1 94 ? -25.067 16.315 25.375 1.00 40.59 94 GLN A N 1
ATOM 776 C CA . GLN A 1 94 ? -25.323 17.541 26.159 1.00 40.59 94 GLN A CA 1
ATOM 777 C C . GLN A 1 94 ? -26.783 18.025 26.092 1.00 40.59 94 GLN A C 1
ATOM 779 O O . GLN A 1 94 ? -27.067 19.214 26.221 1.00 40.59 94 GLN A O 1
ATOM 784 N N . LYS A 1 95 ? -27.747 17.111 25.937 1.00 43.91 95 LYS A N 1
ATOM 785 C CA . LYS A 1 95 ? -29.162 17.436 26.156 1.00 43.91 95 LYS A CA 1
ATOM 786 C C . LYS A 1 95 ? -29.771 16.515 27.208 1.00 43.91 95 LYS A C 1
ATOM 788 O O . LYS A 1 95 ? -30.511 15.591 26.895 1.00 43.91 95 LYS A O 1
ATOM 793 N N . VAL A 1 96 ? -29.468 16.798 28.475 1.00 35.16 96 VAL A N 1
ATOM 794 C CA . VAL A 1 96 ? -30.377 16.432 29.566 1.00 35.16 96 VAL A CA 1
ATOM 795 C C . VAL A 1 96 ? -31.292 17.624 29.806 1.00 35.16 96 VAL A C 1
ATOM 797 O O . VAL A 1 96 ? -30.863 18.711 30.179 1.00 35.16 96 VAL A O 1
ATOM 800 N N . VAL A 1 97 ? -32.562 17.389 29.502 1.00 41.69 97 VAL A N 1
ATOM 801 C CA . VAL A 1 97 ? -33.714 18.216 29.840 1.00 41.69 97 VAL A CA 1
ATOM 802 C C . VAL A 1 97 ? -33.880 18.244 31.3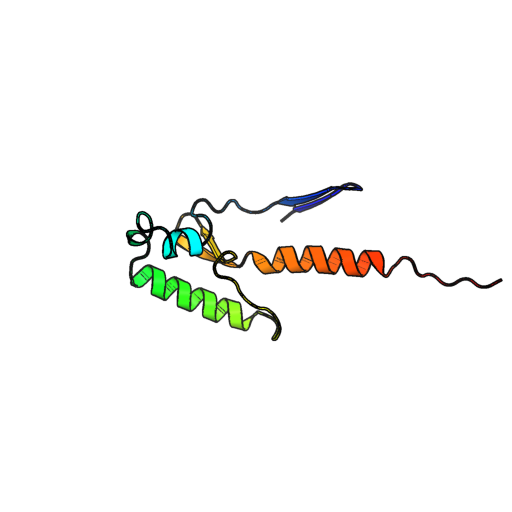61 1.00 41.69 97 VAL A C 1
ATOM 804 O O . VAL A 1 97 ? -33.822 17.199 32.004 1.00 41.69 97 VAL A O 1
ATOM 807 N N . GLY A 1 98 ? -34.156 19.422 31.915 1.00 28.66 98 GLY A N 1
ATOM 808 C CA . GLY A 1 98 ? -34.669 19.596 33.270 1.00 28.66 98 GLY A CA 1
ATOM 809 C C . GLY A 1 98 ? -35.475 20.888 33.341 1.00 28.66 98 GLY A C 1
ATOM 810 O O . GLY A 1 98 ? -34.917 21.974 33.246 1.00 28.66 98 GLY A O 1
ATOM 811 N N . THR A 1 99 ? -36.793 20.750 33.420 1.00 32.09 99 THR A N 1
ATOM 812 C CA . THR A 1 99 ? -37.768 21.828 33.604 1.00 32.09 99 THR A CA 1
ATOM 813 C C . THR A 1 99 ? -37.936 22.118 35.095 1.00 32.09 99 THR A C 1
ATOM 815 O O . THR A 1 99 ? -38.259 21.192 35.837 1.00 32.09 99 THR A O 1
ATOM 818 N N . LEU A 1 100 ? -37.730 23.373 35.505 1.00 35.34 100 LEU A N 1
ATOM 819 C CA . LEU A 1 100 ? -38.604 24.247 36.315 1.00 35.34 100 LEU A CA 1
ATOM 820 C C . LEU A 1 100 ? -37.873 25.571 36.574 1.00 35.34 100 LEU A C 1
ATOM 822 O O . LEU A 1 100 ? -36.704 25.516 37.013 1.00 35.34 100 LEU A O 1
#

Nearest PDB structures (foldseek):
  4twn-assembly1_A  TM=7.268E-01  e=1.194E-02  Homo sapiens
  7fcz-assembly1_A  TM=6.841E-01  e=6.627E-02  Homo sapiens
  7mgk-assembly3_C  TM=6.382E-01  e=6.188E-02  Homo sapiens
  3mn3-assembly1_A  TM=6.096E-01  e=1.853E-01  Saccharomyces cerevisiae
  7s25-assembly2_D  TM=4.377E-01  e=5.942E-01  Homo sapiens

Sequence (100 aa):
MGCRVKEDEKLLIYEFMPNRSLDTHLFDPARRPELDWGRRFNIIQWVARGLLYLHHDSYLKVSNILLDENMNPKISDFLLALIVQGTQHLTNTQKVVGTL

Organism: Prunus dulcis (NCBI:txid3755)

Mean predicted aligned error: 11.66 Å

pLDDT: mean 72.23, std 18.97, range [28.66, 93.38]

Solvent-accessible surface area (backbone atoms only — not comparable to full-atom values): 6230 Å² total; per-residue (Å²): 128,54,79,50,81,52,103,90,47,82,50,80,55,70,86,82,46,82,61,38,31,49,42,61,34,70,72,33,79,86,40,31,75,78,56,41,71,69,54,51,52,50,42,51,54,53,49,56,56,51,54,74,76,46,61,95,87,64,83,85,54,57,70,36,26,32,15,35,91,84,68,49,70,42,79,54,52,70,58,57,52,50,54,54,50,54,50,55,55,59,67,64,69,76,71,80,87,81,92,132

Radius of gyration: 18.37 Å; Cα contacts (8 Å, |Δi|>4): 83; chains: 1; bounding box: 47×35×49 Å